Protein AF-A0A2G2GF05-F1 (afdb_monomer_lite)

Sequence (61 aa):
MCTPIAKRGLADWLLTQKRVIGGWRDEIADTCSADKDLIESLETHYNWLSDELVRLSANEM

Foldseek 3Di:
DPDPCDLVNVLVVLVVVLVVLVVVLVVVVVPPDDDPVVNVVSVVSNVVSVVVNVVSVVVVD

pLDDT: mean 86.21, std 13.92, range [39.84, 98.06]

Secondary structure (DSSP, 8-state):
--PPPPHHHHHHHHHHHHHHHHHHHHHHHT-TT--HHHHHHHHHHHHHHHHHHHHHHHTT-

Structure (mmCIF, N/CA/C/O backbone):
data_AF-A0A2G2GF05-F1
#
_entry.id   AF-A0A2G2GF05-F1
#
loop_
_atom_site.group_PDB
_atom_site.id
_atom_site.type_symbol
_atom_site.label_atom_id
_atom_site.label_alt_id
_atom_site.label_comp_id
_atom_site.label_asym_id
_atom_site.label_entity_id
_atom_site.label_seq_id
_atom_site.pdbx_PDB_ins_code
_atom_site.Cartn_x
_atom_site.Cartn_y
_atom_site.Cartn_z
_atom_site.occupancy
_atom_site.B_iso_or_equiv
_atom_site.auth_seq_id
_atom_site.auth_comp_id
_atom_site.auth_asym_id
_atom_site.auth_atom_id
_atom_site.pdbx_PDB_model_num
ATOM 1 N N . MET A 1 1 ? -27.485 6.120 0.827 1.00 39.84 1 MET A N 1
ATOM 2 C CA . MET A 1 1 ? -27.001 5.987 2.217 1.00 39.84 1 MET A CA 1
ATOM 3 C C . MET A 1 1 ? -25.544 5.564 2.156 1.00 39.84 1 MET A C 1
ATOM 5 O O . MET A 1 1 ? -25.275 4.557 1.517 1.00 39.84 1 MET A O 1
ATOM 9 N N . CYS A 1 2 ? -24.616 6.335 2.729 1.00 51.25 2 CYS A N 1
ATOM 10 C CA . CYS A 1 2 ? -23.228 5.893 2.880 1.00 51.25 2 CYS A CA 1
ATOM 11 C C . CYS A 1 2 ? -23.179 4.877 4.018 1.00 51.25 2 CYS A C 1
ATOM 13 O O . CYS A 1 2 ? -23.395 5.239 5.173 1.00 51.25 2 CYS A O 1
ATOM 15 N N . THR A 1 3 ? -22.953 3.607 3.699 1.00 54.97 3 THR A N 1
ATOM 16 C CA . THR A 1 3 ? -22.727 2.586 4.720 1.00 54.97 3 THR A CA 1
ATOM 17 C C . THR A 1 3 ? -21.378 2.882 5.374 1.00 54.97 3 THR A C 1
ATOM 19 O O . THR A 1 3 ? -20.386 2.985 4.649 1.00 54.97 3 THR A O 1
ATOM 22 N N . PRO A 1 4 ? -21.302 3.067 6.702 1.00 66.94 4 PRO A N 1
ATOM 23 C CA . PRO A 1 4 ? -20.021 3.265 7.357 1.00 66.94 4 PRO A CA 1
ATOM 24 C C . PRO A 1 4 ? -19.162 2.030 7.099 1.00 66.94 4 PRO A C 1
ATOM 26 O O . PRO A 1 4 ? -19.567 0.908 7.413 1.00 66.94 4 PRO A O 1
ATOM 29 N N . ILE A 1 5 ? -17.993 2.230 6.490 1.00 67.00 5 ILE A N 1
ATOM 30 C CA . ILE A 1 5 ? -17.011 1.159 6.368 1.00 67.00 5 ILE A CA 1
ATOM 31 C C . ILE A 1 5 ? -16.669 0.735 7.793 1.00 67.00 5 ILE A C 1
ATOM 33 O O . ILE A 1 5 ? -16.221 1.547 8.606 1.00 67.00 5 ILE A O 1
ATOM 37 N N . ALA A 1 6 ? -16.920 -0.534 8.112 1.00 79.00 6 ALA A N 1
ATOM 38 C CA . ALA A 1 6 ? -16.496 -1.089 9.384 1.00 79.00 6 ALA A CA 1
ATOM 39 C C . ALA A 1 6 ? -14.978 -0.901 9.496 1.00 79.00 6 ALA A C 1
ATOM 41 O O . ALA A 1 6 ? -14.254 -1.299 8.585 1.00 79.00 6 ALA A O 1
ATOM 42 N N . LYS A 1 7 ? -14.494 -0.310 10.598 1.00 77.44 7 LYS A N 1
ATOM 43 C CA . LYS A 1 7 ? -13.059 -0.029 10.810 1.00 77.44 7 LYS A CA 1
ATOM 44 C C . LYS A 1 7 ? -12.172 -1.245 10.509 1.00 77.44 7 LYS A C 1
ATOM 46 O O . LYS A 1 7 ? -11.148 -1.103 9.855 1.00 77.44 7 LYS A O 1
ATOM 51 N N . ARG A 1 8 ? -12.631 -2.442 10.892 1.00 80.88 8 ARG A N 1
ATOM 52 C CA . ARG A 1 8 ? -11.979 -3.718 10.565 1.00 80.88 8 ARG A CA 1
ATOM 53 C C . ARG A 1 8 ? -11.876 -3.970 9.057 1.00 80.88 8 ARG A C 1
ATOM 55 O O . ARG A 1 8 ? -10.802 -4.273 8.566 1.00 80.88 8 ARG A O 1
ATOM 62 N N . GLY A 1 9 ? -12.964 -3.762 8.316 1.00 87.06 9 GLY A N 1
ATOM 63 C CA . GLY A 1 9 ? -12.966 -3.893 6.857 1.00 87.06 9 GLY A CA 1
ATOM 64 C C . GLY A 1 9 ? -12.058 -2.875 6.159 1.00 87.06 9 GLY A C 1
ATOM 65 O O . GLY A 1 9 ? -11.431 -3.210 5.159 1.00 87.06 9 GLY A O 1
ATOM 66 N N . LEU A 1 10 ? -11.933 -1.659 6.706 1.00 89.06 10 LEU A N 1
ATOM 67 C CA . LEU A 1 10 ? -10.955 -0.680 6.223 1.00 89.06 10 LEU A CA 1
ATOM 68 C C . LEU A 1 10 ? -9.520 -1.168 6.461 1.00 89.06 10 LEU A C 1
ATOM 70 O O . LEU A 1 10 ? -8.712 -1.140 5.537 1.00 89.06 10 LEU A O 1
ATOM 74 N N . ALA A 1 11 ? -9.213 -1.640 7.671 1.00 91.25 11 ALA A N 1
ATOM 75 C CA . ALA A 1 11 ? -7.886 -2.145 8.014 1.00 91.25 11 ALA A CA 1
ATOM 76 C C . ALA A 1 11 ? -7.485 -3.350 7.144 1.00 91.25 11 ALA A C 1
ATOM 78 O O . ALA A 1 11 ? -6.386 -3.366 6.592 1.00 91.25 11 ALA A O 1
ATOM 79 N N . ASP A 1 12 ? -8.391 -4.309 6.938 1.00 92.12 12 ASP A N 1
ATOM 80 C CA . ASP A 1 12 ? -8.152 -5.479 6.084 1.00 92.12 12 ASP A CA 1
ATOM 81 C C . ASP A 1 12 ? -7.896 -5.079 4.618 1.00 92.12 12 ASP A C 1
ATOM 83 O O . ASP A 1 12 ? -7.008 -5.621 3.945 1.00 92.12 12 ASP A O 1
ATOM 87 N N . TRP A 1 13 ? -8.638 -4.085 4.121 1.00 94.31 13 TRP A N 1
ATOM 88 C CA . TRP A 1 13 ? -8.457 -3.547 2.773 1.00 94.31 13 TRP A CA 1
ATOM 89 C C . TRP A 1 13 ? -7.116 -2.811 2.610 1.00 94.31 13 TRP A C 1
ATOM 91 O O . TRP A 1 13 ? -6.411 -3.024 1.619 1.00 94.31 13 TRP A O 1
ATOM 101 N N . LEU A 1 14 ? -6.718 -1.992 3.588 1.00 95.38 14 LEU A N 1
ATOM 102 C CA . LEU A 1 14 ? -5.419 -1.307 3.590 1.00 95.38 14 LEU A CA 1
ATOM 103 C C . LEU A 1 14 ? -4.252 -2.298 3.723 1.00 95.38 14 LEU A C 1
ATOM 105 O O . LEU A 1 14 ? -3.234 -2.154 3.045 1.00 95.38 14 LEU A O 1
ATOM 109 N N . LEU A 1 15 ? -4.406 -3.352 4.529 1.00 95.75 15 LEU A N 1
ATOM 110 C CA . LEU A 1 15 ? -3.404 -4.411 4.665 1.00 95.75 15 LEU A CA 1
ATOM 111 C C . LEU A 1 15 ? -3.191 -5.155 3.342 1.00 95.75 15 LEU A C 1
ATOM 113 O O . LEU A 1 15 ? -2.055 -5.461 2.976 1.00 95.75 15 LEU A O 1
ATOM 117 N N . THR A 1 16 ? -4.274 -5.418 2.611 1.00 96.69 16 THR A N 1
ATOM 118 C CA . THR A 1 16 ? -4.208 -6.054 1.289 1.00 96.69 16 THR A CA 1
ATOM 119 C C . THR A 1 16 ? -3.429 -5.187 0.301 1.00 96.69 16 THR A C 1
ATOM 121 O O . THR A 1 16 ? -2.532 -5.690 -0.374 1.00 96.69 16 THR A O 1
ATOM 124 N N . GLN A 1 17 ? -3.694 -3.880 0.268 1.00 97.25 17 GLN A N 1
ATOM 125 C CA . GLN A 1 17 ? -2.932 -2.948 -0.570 1.00 97.25 17 GLN A CA 1
ATOM 126 C C . GLN A 1 17 ? -1.453 -2.904 -0.196 1.00 97.25 17 GLN A C 1
ATOM 12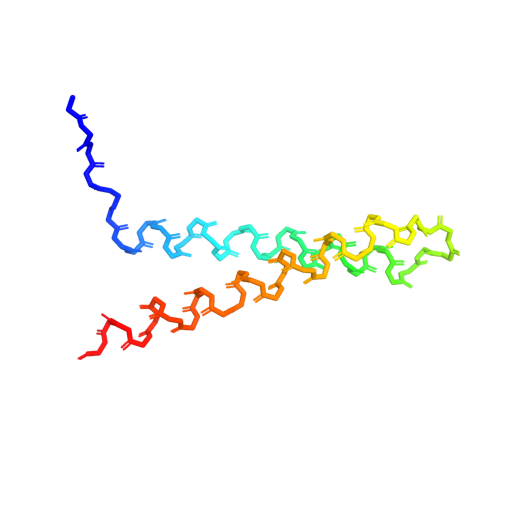8 O O . GLN A 1 17 ? -0.599 -2.965 -1.078 1.00 97.25 17 GLN A O 1
ATOM 133 N N . LYS A 1 18 ? -1.135 -2.875 1.103 1.00 97.25 18 LYS A N 1
ATOM 134 C CA . LYS A 1 18 ? 0.255 -2.862 1.570 1.00 97.25 18 LYS A CA 1
ATOM 135 C C . LYS A 1 18 ? 1.031 -4.090 1.093 1.00 97.25 18 LYS A C 1
ATOM 137 O O . LYS A 1 18 ? 2.196 -3.958 0.732 1.00 97.25 18 LYS A O 1
ATOM 142 N N . ARG A 1 19 ? 0.397 -5.269 1.055 1.00 97.12 19 ARG A N 1
ATOM 143 C CA . ARG A 1 19 ? 1.017 -6.499 0.527 1.00 97.12 19 ARG A CA 1
ATOM 144 C C . ARG A 1 19 ? 1.325 -6.396 -0.965 1.00 97.12 19 ARG A C 1
ATOM 146 O O . ARG A 1 19 ? 2.426 -6.748 -1.364 1.00 97.12 19 ARG A O 1
ATOM 153 N N . VAL A 1 20 ? 0.380 -5.898 -1.764 1.00 97.00 20 VAL A N 1
ATOM 154 C CA . VAL A 1 20 ? 0.574 -5.721 -3.215 1.00 97.00 20 VAL A CA 1
ATOM 155 C C . VAL A 1 20 ? 1.710 -4.739 -3.492 1.00 97.00 20 VAL A C 1
ATOM 157 O O . VAL A 1 20 ? 2.619 -5.054 -4.252 1.00 97.00 20 VAL A O 1
ATOM 160 N N . ILE A 1 21 ? 1.703 -3.585 -2.820 1.00 95.94 21 ILE A N 1
ATOM 161 C CA . ILE A 1 21 ? 2.754 -2.573 -2.981 1.00 95.94 21 ILE A CA 1
ATOM 162 C C . ILE A 1 21 ? 4.105 -3.094 -2.486 1.00 95.94 21 ILE A C 1
ATOM 164 O O . ILE A 1 21 ? 5.118 -2.810 -3.109 1.00 95.94 21 ILE A O 1
ATOM 168 N N . GLY A 1 22 ? 4.133 -3.880 -1.405 1.00 95.12 22 GLY A N 1
ATOM 169 C CA . GLY A 1 22 ? 5.345 -4.570 -0.962 1.00 95.12 22 GLY A CA 1
ATOM 170 C C . GLY A 1 22 ? 5.943 -5.448 -2.063 1.00 95.12 22 GLY A C 1
ATOM 171 O O . GLY A 1 22 ? 7.123 -5.314 -2.355 1.00 95.12 22 GLY A O 1
ATOM 172 N N . GLY A 1 23 ? 5.113 -6.245 -2.744 1.00 94.88 23 GLY A N 1
ATOM 173 C CA . GLY A 1 23 ? 5.558 -7.052 -3.885 1.00 94.88 23 GLY A CA 1
ATOM 174 C C . GLY A 1 23 ? 6.137 -6.212 -5.027 1.00 94.88 23 GLY A C 1
ATOM 175 O O . GLY A 1 23 ? 7.209 -6.523 -5.532 1.00 94.88 23 GLY A O 1
ATOM 176 N N . TRP A 1 24 ? 5.494 -5.096 -5.384 1.00 94.00 24 TRP A N 1
ATOM 177 C CA . TRP A 1 24 ? 6.028 -4.190 -6.411 1.00 94.00 24 TRP A CA 1
ATOM 178 C C . TR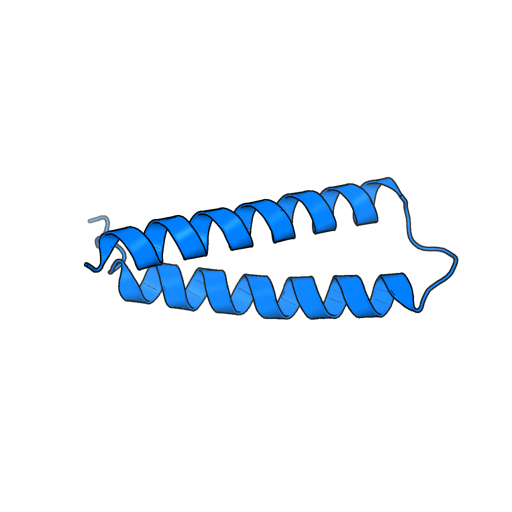P A 1 24 ? 7.355 -3.536 -6.012 1.00 94.00 24 TRP A C 1
ATOM 180 O O . TRP A 1 24 ? 8.204 -3.304 -6.869 1.00 94.00 24 TRP A O 1
ATOM 190 N N . ARG A 1 25 ? 7.558 -3.240 -4.723 1.00 92.62 25 ARG A N 1
ATOM 191 C CA . ARG A 1 25 ? 8.839 -2.718 -4.222 1.00 92.62 25 ARG A CA 1
ATOM 192 C C . ARG A 1 25 ? 9.954 -3.750 -4.364 1.00 92.62 25 ARG A C 1
ATOM 194 O O . ARG A 1 25 ? 11.044 -3.384 -4.797 1.00 92.62 25 ARG A O 1
ATOM 201 N N . ASP A 1 26 ? 9.668 -5.012 -4.057 1.00 91.94 26 ASP A N 1
ATOM 202 C CA . ASP A 1 26 ? 10.626 -6.109 -4.217 1.00 91.94 26 ASP A CA 1
ATOM 203 C C . ASP A 1 26 ? 10.988 -6.311 -5.704 1.00 91.94 26 ASP A C 1
ATOM 205 O O . ASP A 1 26 ? 12.165 -6.365 -6.055 1.00 91.94 26 ASP A O 1
ATOM 209 N N . GLU A 1 27 ? 9.998 -6.291 -6.605 1.00 90.75 27 GLU A N 1
ATOM 210 C CA . GLU A 1 27 ? 10.218 -6.380 -8.061 1.00 90.75 27 GLU A CA 1
ATOM 211 C C . GLU A 1 27 ? 11.091 -5.236 -8.608 1.00 90.75 27 GLU A C 1
ATOM 213 O O . GLU A 1 27 ? 11.922 -5.435 -9.503 1.00 90.75 27 GLU A O 1
ATOM 218 N N . ILE A 1 28 ? 10.919 -4.024 -8.073 1.00 89.25 28 ILE A N 1
ATOM 219 C CA . ILE A 1 28 ? 11.743 -2.874 -8.449 1.00 89.25 28 ILE A CA 1
ATOM 220 C C . ILE A 1 28 ? 13.160 -3.000 -7.889 1.00 89.25 28 ILE A C 1
ATOM 222 O O . ILE A 1 28 ? 14.110 -2.677 -8.601 1.00 89.25 28 ILE A O 1
ATOM 226 N N . ALA A 1 29 ? 13.327 -3.487 -6.658 1.00 85.25 29 ALA A N 1
ATOM 227 C CA . ALA A 1 29 ? 14.651 -3.723 -6.086 1.00 85.25 29 ALA A CA 1
ATOM 228 C C . ALA A 1 29 ? 15.480 -4.698 -6.945 1.00 85.25 29 ALA A C 1
ATOM 230 O O . ALA A 1 29 ? 16.690 -4.514 -7.089 1.00 85.25 29 ALA A O 1
ATOM 231 N N . ASP A 1 30 ? 14.815 -5.662 -7.584 1.00 86.25 30 ASP A N 1
ATOM 232 C CA . ASP A 1 30 ? 15.428 -6.619 -8.508 1.00 86.25 30 ASP A CA 1
ATOM 233 C C . ASP A 1 30 ? 15.670 -6.048 -9.925 1.00 86.25 30 ASP A C 1
ATOM 235 O O . ASP A 1 30 ? 16.393 -6.649 -10.727 1.00 86.25 30 ASP A O 1
ATOM 239 N N . THR A 1 31 ? 15.120 -4.871 -10.253 1.00 80.69 31 THR A N 1
ATOM 240 C CA . THR A 1 31 ? 15.166 -4.276 -11.599 1.00 80.69 31 THR A CA 1
ATOM 241 C C . THR A 1 31 ? 16.009 -2.998 -11.646 1.00 80.69 31 THR A C 1
ATOM 243 O O . THR A 1 31 ? 15.613 -1.931 -11.186 1.00 80.69 31 THR A O 1
ATOM 246 N N . CYS A 1 32 ? 17.155 -3.048 -12.333 1.00 65.38 32 CYS A N 1
ATOM 247 C CA . CYS A 1 32 ? 18.120 -1.937 -12.398 1.00 65.38 32 CYS A CA 1
ATOM 248 C C . CYS A 1 32 ? 17.660 -0.698 -13.214 1.00 65.38 32 CYS A C 1
ATOM 250 O O . CYS A 1 32 ? 18.403 0.279 -13.314 1.00 65.38 32 CYS A O 1
ATOM 252 N N . SER A 1 33 ? 16.470 -0.719 -13.825 1.00 78.44 33 SER A N 1
ATOM 253 C CA . SER A 1 33 ? 15.979 0.327 -14.741 1.00 78.44 33 SER A CA 1
ATOM 254 C C . SER A 1 33 ? 14.620 0.922 -14.361 1.00 78.44 33 SER A C 1
ATOM 256 O O . SER A 1 33 ? 13.945 1.482 -15.225 1.00 78.44 33 SER A O 1
ATOM 258 N N . ALA A 1 34 ? 14.177 0.762 -13.115 1.00 76.94 34 ALA A N 1
ATOM 259 C CA . ALA A 1 34 ? 12.912 1.342 -12.685 1.00 76.94 34 ALA A CA 1
ATOM 260 C C . ALA A 1 34 ? 12.975 2.879 -12.649 1.00 76.94 34 ALA A C 1
ATOM 262 O O . ALA A 1 34 ? 13.993 3.477 -12.288 1.00 76.94 34 ALA A O 1
ATOM 263 N N . ASP A 1 35 ? 11.869 3.509 -13.042 1.00 87.75 35 ASP A N 1
ATOM 264 C CA . ASP A 1 35 ? 11.698 4.958 -13.003 1.00 87.75 35 ASP A CA 1
ATOM 265 C C . ASP A 1 35 ? 11.766 5.461 -11.550 1.00 87.75 35 ASP A C 1
ATOM 267 O O . ASP A 1 35 ? 11.096 4.928 -10.660 1.00 87.75 35 ASP A O 1
ATOM 271 N N . LYS A 1 36 ? 12.584 6.489 -11.305 1.00 87.69 36 LYS A N 1
ATOM 272 C CA . LYS A 1 36 ? 12.778 7.070 -9.971 1.00 87.69 36 LYS A CA 1
ATOM 273 C C . LYS A 1 36 ? 11.493 7.677 -9.418 1.00 87.69 36 LYS A C 1
ATOM 275 O O . LYS A 1 36 ? 11.238 7.524 -8.225 1.00 87.69 36 LYS A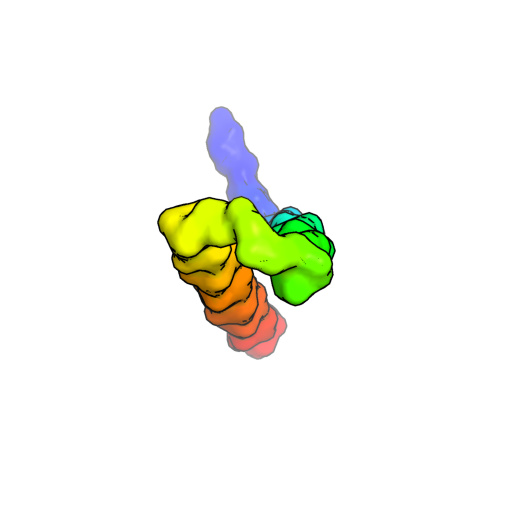 O 1
ATOM 280 N N . ASP A 1 37 ? 10.676 8.289 -10.269 1.00 91.44 37 ASP A N 1
ATOM 281 C CA . ASP A 1 37 ? 9.424 8.918 -9.844 1.00 91.44 37 ASP A CA 1
ATOM 282 C C . ASP A 1 37 ? 8.408 7.847 -9.413 1.00 91.44 37 ASP A C 1
ATOM 284 O O . ASP A 1 37 ? 7.670 8.009 -8.437 1.00 91.44 37 ASP A O 1
ATOM 288 N N . LEU A 1 38 ? 8.417 6.697 -10.099 1.00 89.00 38 LEU A N 1
ATOM 289 C CA . LEU 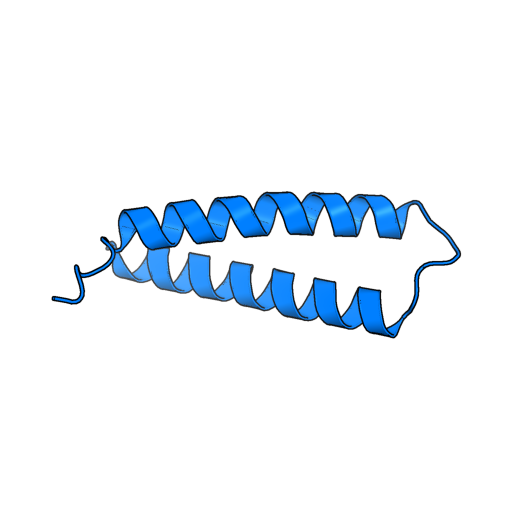A 1 38 ? 7.600 5.541 -9.736 1.00 89.00 38 LEU A CA 1
ATOM 290 C C . LEU A 1 38 ? 8.051 4.928 -8.403 1.00 89.00 38 LEU A C 1
ATOM 292 O O . LEU A 1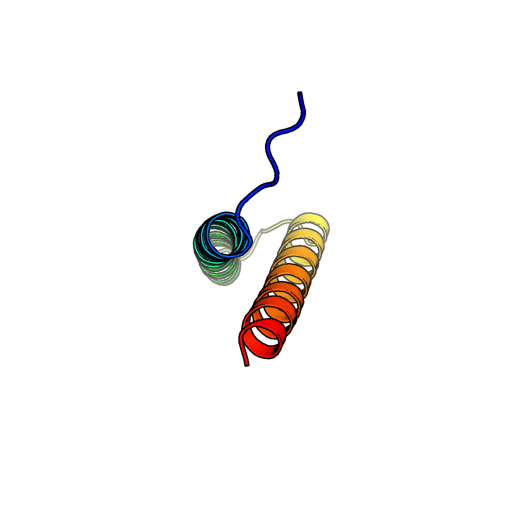 38 ? 7.204 4.616 -7.563 1.00 89.00 38 LEU A O 1
ATOM 296 N N . ILE A 1 39 ? 9.365 4.791 -8.191 1.00 91.62 39 ILE A N 1
ATOM 297 C CA . ILE A 1 39 ? 9.934 4.324 -6.917 1.00 91.62 39 ILE A CA 1
ATOM 298 C C . ILE A 1 39 ? 9.482 5.231 -5.773 1.00 91.62 39 ILE A C 1
ATOM 300 O O . ILE A 1 39 ? 8.945 4.747 -4.778 1.00 91.62 39 ILE A O 1
ATOM 304 N N . GLU A 1 40 ? 9.660 6.544 -5.915 1.00 94.00 40 GLU A N 1
ATOM 305 C CA . GLU A 1 40 ? 9.314 7.505 -4.867 1.00 94.00 40 GLU A CA 1
ATOM 306 C C . GLU A 1 40 ? 7.813 7.484 -4.545 1.00 94.00 40 GLU A C 1
ATOM 308 O O . GLU A 1 40 ? 7.424 7.503 -3.372 1.00 94.00 40 GLU A O 1
ATOM 313 N N . SER A 1 41 ? 6.962 7.368 -5.569 1.00 94.38 41 SER A N 1
ATOM 314 C CA . SER A 1 41 ? 5.515 7.233 -5.392 1.00 94.38 41 SER A CA 1
ATOM 315 C C . SER A 1 41 ? 5.146 5.970 -4.603 1.00 94.38 41 SER A C 1
ATOM 317 O O . SER A 1 41 ? 4.350 6.036 -3.659 1.00 94.38 41 SER A O 1
ATOM 319 N N . LEU A 1 42 ? 5.758 4.829 -4.935 1.00 94.75 42 LEU A N 1
ATOM 320 C CA . LEU A 1 42 ? 5.510 3.554 -4.259 1.00 94.75 42 LEU A CA 1
ATOM 321 C C . LEU A 1 42 ? 5.995 3.556 -2.811 1.00 94.75 42 LEU A C 1
ATOM 323 O O . LEU A 1 42 ? 5.262 3.112 -1.926 1.00 94.75 42 LEU A O 1
ATOM 327 N N . GLU A 1 43 ? 7.187 4.089 -2.553 1.00 95.25 43 GLU A N 1
ATOM 328 C CA . GLU A 1 43 ? 7.731 4.238 -1.201 1.00 95.25 43 GLU A CA 1
ATOM 329 C C . GLU A 1 43 ? 6.847 5.147 -0.345 1.00 95.25 43 GLU A C 1
ATOM 331 O O . GLU A 1 43 ? 6.477 4.794 0.778 1.00 95.25 43 GLU A O 1
ATOM 336 N N . THR A 1 44 ? 6.426 6.288 -0.896 1.00 97.31 44 THR A N 1
ATOM 337 C CA . THR A 1 44 ? 5.520 7.224 -0.218 1.00 97.31 44 THR A CA 1
ATOM 338 C C . THR A 1 44 ? 4.204 6.544 0.153 1.00 97.31 44 THR A C 1
ATOM 340 O O . THR A 1 44 ? 3.742 6.654 1.293 1.00 97.31 44 THR A O 1
ATOM 343 N N . HIS A 1 45 ? 3.614 5.788 -0.776 1.00 97.44 45 HIS A N 1
ATOM 344 C CA . HIS A 1 45 ? 2.359 5.084 -0.531 1.00 97.44 45 HIS A CA 1
ATOM 345 C C . HIS A 1 45 ? 2.529 3.949 0.493 1.00 97.44 45 HIS A C 1
ATOM 347 O O . HIS A 1 45 ? 1.714 3.806 1.407 1.00 97.44 45 HIS A O 1
ATOM 353 N N . TYR A 1 46 ? 3.608 3.173 0.403 1.00 97.25 46 TYR A N 1
ATOM 354 C CA . TYR A 1 46 ? 3.897 2.104 1.356 1.00 97.25 46 TYR A CA 1
ATOM 355 C C . TYR A 1 46 ? 4.089 2.632 2.787 1.00 97.25 46 TYR A C 1
ATOM 357 O O . TYR A 1 46 ? 3.581 2.039 3.749 1.00 97.25 46 TYR A O 1
ATOM 365 N N . ASN A 1 47 ? 4.790 3.759 2.934 1.00 97.44 47 ASN A N 1
ATOM 366 C CA . ASN A 1 47 ? 4.990 4.417 4.223 1.00 97.44 47 ASN A CA 1
ATOM 367 C C . ASN A 1 47 ? 3.663 4.923 4.790 1.00 97.44 47 ASN A C 1
ATOM 369 O O . ASN A 1 47 ? 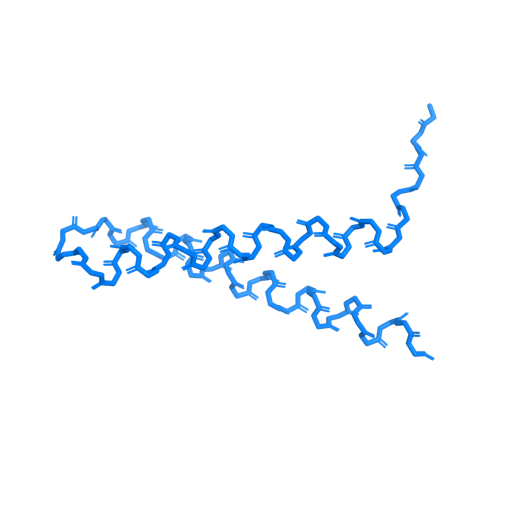3.325 4.603 5.930 1.00 97.44 47 ASN A O 1
ATOM 373 N N . TRP A 1 48 ? 2.847 5.590 3.968 1.00 98.06 48 TRP A N 1
ATOM 374 C CA . TRP A 1 48 ? 1.520 6.035 4.388 1.00 98.06 48 TRP A CA 1
ATOM 375 C C . TRP A 1 48 ? 0.632 4.874 4.867 1.00 98.06 48 TRP A C 1
ATOM 377 O O . TRP A 1 48 ? 0.022 4.971 5.934 1.00 98.06 48 TRP A O 1
ATOM 387 N N . LEU A 1 49 ? 0.601 3.751 4.135 1.00 97.50 49 LEU A N 1
ATOM 388 C CA . LEU A 1 49 ? -0.153 2.555 4.535 1.00 97.50 49 LEU A CA 1
ATOM 389 C C . LEU A 1 49 ? 0.350 1.971 5.854 1.00 97.50 49 LEU A C 1
ATOM 391 O O . LEU A 1 49 ? -0.442 1.492 6.664 1.00 97.50 49 LEU A O 1
ATOM 395 N N . SER A 1 50 ? 1.664 1.988 6.069 1.00 96.12 50 SER A N 1
ATOM 396 C CA . SER A 1 50 ? 2.268 1.503 7.308 1.00 96.12 50 SER A CA 1
ATOM 397 C C . SER A 1 50 ? 1.820 2.336 8.501 1.00 96.12 50 SER A C 1
ATOM 399 O O . SER A 1 50 ? 1.355 1.767 9.488 1.00 96.12 50 SER A O 1
ATOM 401 N N . ASP A 1 51 ? 1.877 3.658 8.375 1.00 96.56 51 ASP A N 1
ATOM 402 C CA . ASP A 1 51 ? 1.468 4.566 9.439 1.00 96.56 51 ASP A CA 1
ATOM 403 C C . ASP A 1 51 ? -0.040 4.494 9.703 1.00 96.56 51 ASP A C 1
ATOM 405 O O . ASP A 1 51 ? -0.473 4.507 10.855 1.00 96.56 51 ASP A O 1
ATOM 409 N N . GLU A 1 52 ? -0.856 4.393 8.651 1.00 95.06 52 GLU A N 1
ATOM 410 C CA . GLU A 1 52 ? -2.311 4.309 8.789 1.00 95.06 52 GLU A CA 1
ATOM 411 C C . GLU A 1 52 ? -2.747 3.004 9.457 1.00 95.06 52 GLU A C 1
ATOM 413 O O . GLU A 1 52 ? -3.587 3.022 10.355 1.00 95.06 52 GLU A O 1
ATOM 418 N N . LEU A 1 53 ? -2.133 1.874 9.100 1.00 93.88 53 LEU A N 1
ATOM 419 C CA . LEU A 1 53 ? -2.407 0.596 9.759 1.00 93.88 53 LEU A CA 1
ATOM 420 C C . LEU A 1 53 ? -2.004 0.618 11.239 1.00 93.88 53 LEU A C 1
ATOM 422 O O . LEU A 1 53 ? -2.744 0.098 12.075 1.00 93.88 53 LEU A O 1
ATOM 426 N N . VAL A 1 54 ? -0.884 1.264 11.584 1.00 94.12 54 VAL A N 1
ATOM 427 C CA . VAL A 1 54 ? -0.493 1.472 12.988 1.00 94.12 54 VAL A CA 1
ATOM 428 C C . VAL A 1 54 ? -1.545 2.310 13.713 1.00 94.12 54 VAL A C 1
ATOM 430 O O . VAL A 1 54 ? -2.027 1.887 14.765 1.00 94.12 54 VAL A O 1
ATOM 433 N N . ARG A 1 55 ? -1.973 3.441 13.137 1.00 90.69 55 ARG A N 1
ATOM 434 C CA . ARG A 1 55 ? -3.030 4.288 13.716 1.00 90.69 55 ARG A CA 1
ATOM 435 C C . ARG A 1 55 ? -4.334 3.527 13.930 1.00 90.69 55 ARG A C 1
ATOM 437 O O . ARG A 1 55 ? -4.944 3.669 14.985 1.00 90.69 55 ARG A O 1
ATOM 444 N N . LEU A 1 56 ? -4.755 2.716 12.962 1.00 89.19 56 LEU A N 1
ATOM 445 C CA . LEU A 1 56 ? -5.982 1.929 13.067 1.00 89.19 56 LEU A CA 1
ATOM 446 C C . LEU A 1 56 ? -5.877 0.849 14.150 1.00 89.19 56 LEU A C 1
ATOM 448 O O . LEU A 1 56 ? -6.826 0.697 14.913 1.00 89.19 56 LEU A O 1
ATOM 452 N N . SER A 1 57 ? -4.728 0.176 14.276 1.00 83.44 57 SER A N 1
ATOM 453 C CA . SER A 1 57 ? -4.496 -0.828 15.327 1.00 83.44 57 SER A CA 1
ATOM 454 C C . SER A 1 57 ? -4.418 -0.229 16.737 1.00 83.44 57 SER A C 1
ATOM 456 O O . SER A 1 57 ? -4.942 -0.807 17.684 1.00 83.44 57 SER A O 1
ATOM 458 N N . ALA A 1 58 ? -3.826 0.961 16.883 1.00 78.56 58 ALA A N 1
ATOM 459 C CA . ALA A 1 58 ? -3.742 1.664 18.163 1.00 78.56 58 ALA A CA 1
ATOM 460 C C . ALA A 1 58 ? -5.113 2.148 18.666 1.00 78.56 58 ALA A C 1
ATOM 462 O O . ALA A 1 58 ? -5.283 2.373 19.857 1.00 78.56 58 ALA A O 1
ATOM 463 N N . ASN A 1 59 ? -6.086 2.296 17.762 1.00 60.56 59 ASN A N 1
ATOM 464 C CA . ASN A 1 59 ? -7.439 2.776 18.048 1.00 60.56 59 ASN A CA 1
ATOM 465 C C . ASN A 1 59 ? -8.456 1.631 18.271 1.00 60.56 59 ASN A C 1
ATOM 467 O O . ASN A 1 59 ? -9.662 1.895 18.327 1.00 60.56 59 ASN A O 1
ATOM 471 N N . GLU A 1 60 ? -7.989 0.374 18.314 1.00 57.75 60 GLU A N 1
ATOM 472 C CA . GLU A 1 60 ? -8.762 -0.821 18.700 1.00 57.75 60 GLU A CA 1
ATOM 473 C C . GLU A 1 60 ? -8.526 -1.247 20.169 1.00 57.75 60 GLU A C 1
ATOM 475 O O . GLU A 1 60 ? -9.217 -2.152 20.642 1.00 57.75 60 GLU A O 1
ATOM 480 N N . MET A 1 61 ? -7.597 -0.593 20.887 1.00 46.69 61 MET A N 1
ATOM 481 C CA . MET A 1 61 ? -7.411 -0.691 22.349 1.00 46.69 61 MET A CA 1
ATOM 482 C C . MET A 1 61 ? -8.227 0.368 23.093 1.00 46.69 61 MET A C 1
ATOM 484 O O . MET A 1 61 ? -8.691 0.047 24.210 1.00 46.69 61 MET A O 1
#

Radius of gyration: 14.37 Å; chains: 1; bounding box: 45×16×37 Å